Protein AF-A0A0B0PGL8-F1 (afdb_monomer_lite)

Foldseek 3Di:
DVVLVLLLQLLVLLLCLLVLLPDPLNLLPVDDPVVLSVVCNPVVPVSVVVSVVSSPDDDDPPRDDDDDDPVNVCCNVCSVVSNVVSVVSNVVSVCCVQPVPPPPPPDDPVVVLVVQLVVLVVCLVQFDPVCSVVLNVQSNVRVRSVVSSVVRGHPPPD

Radius of gyration: 23.53 Å; chains: 1; bounding box: 58×35×54 Å

Sequence (158 aa):
MSEGLFNFVIGWTLMFAPLLFTDRKRDRYKSSLDVLWGLQMFLTNTFLIPYMAIRLNEADADSRPSKLSPLGSVMTNGAAVVGLIGGAVCVFSAIWALYGRMDGEFGNITDRWQFLPWLIGENLQNVEKSKVGVVSYLRFIPVVGLVAYLLFLNLADQ

pLDDT: mean 75.12, std 8.26, range [44.25, 86.69]

Organism: Gossypium arboreum (NCBI:txid29729)

Secondary structure (DSSP, 8-state):
-HHHHHHHHHHHHHHHHHHHHH-TTGGG--S-HHHHHHHHHH-HHHHHHHHHHHHHSPPPTT-PPPPPPHHHHHHHHTHHHHHHHHHHHHHHHHHHHHHTTSSSSS--HHHHHHHHHHHHHHTGGGB-TTTHHHHHHHTTSHHHHHHHHHHTB--TT-

Structure (mmCIF, N/CA/C/O backbone):
data_AF-A0A0B0PGL8-F1
#
_entry.id   AF-A0A0B0PGL8-F1
#
loop_
_atom_site.group_PDB
_atom_site.id
_atom_site.type_symbol
_atom_site.label_atom_id
_atom_site.label_alt_id
_atom_site.label_comp_id
_atom_site.label_asym_id
_atom_site.label_entity_id
_atom_site.label_seq_id
_atom_site.pdbx_PDB_ins_code
_atom_site.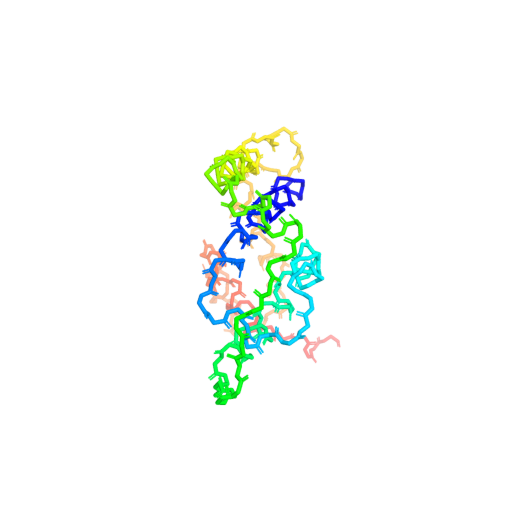Cartn_x
_atom_site.Cartn_y
_atom_site.Cartn_z
_atom_site.occupancy
_atom_site.B_iso_or_equiv
_atom_site.auth_seq_id
_atom_site.auth_comp_id
_atom_site.auth_asym_id
_atom_site.auth_atom_id
_atom_site.pdbx_PDB_model_num
ATOM 1 N N . MET A 1 1 ? 6.651 9.528 -12.049 1.00 53.25 1 MET A N 1
ATOM 2 C CA . MET A 1 1 ? 6.130 8.190 -11.677 1.00 53.25 1 MET A CA 1
ATOM 3 C C . MET A 1 1 ? 5.841 8.079 -10.176 1.00 53.25 1 MET A C 1
ATOM 5 O O . MET A 1 1 ? 4.776 7.588 -9.828 1.00 53.25 1 MET A O 1
ATOM 9 N N . SER A 1 2 ? 6.724 8.570 -9.296 1.00 63.41 2 SER A N 1
ATOM 10 C CA . SER A 1 2 ? 6.583 8.495 -7.828 1.00 63.41 2 SER A CA 1
ATOM 11 C C . SER A 1 2 ? 5.348 9.199 -7.250 1.00 63.41 2 SER A C 1
ATOM 13 O O . SER A 1 2 ? 4.696 8.629 -6.389 1.00 63.41 2 SER A O 1
ATOM 15 N 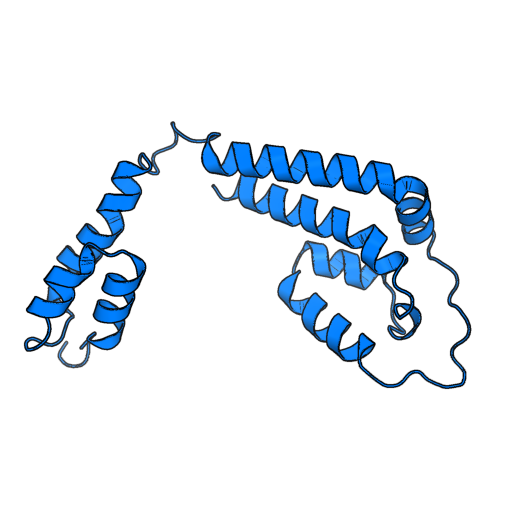N . GLU A 1 3 ? 4.984 10.388 -7.738 1.00 72.50 3 GLU A N 1
ATOM 16 C CA . GLU A 1 3 ? 3.822 11.154 -7.241 1.00 72.50 3 GLU A CA 1
ATOM 17 C C . GLU A 1 3 ? 2.483 10.431 -7.470 1.00 72.50 3 GLU A C 1
ATOM 19 O O . GLU A 1 3 ? 1.664 10.341 -6.562 1.00 72.50 3 GLU A O 1
ATOM 24 N N . GLY A 1 4 ? 2.266 9.872 -8.669 1.00 72.25 4 GLY A N 1
ATOM 25 C CA . GLY A 1 4 ? 1.050 9.112 -8.983 1.00 72.25 4 GLY A CA 1
ATOM 26 C C . GLY A 1 4 ? 0.964 7.813 -8.181 1.00 72.25 4 GLY A C 1
ATOM 27 O O . GLY A 1 4 ? -0.088 7.483 -7.648 1.00 72.25 4 GLY A O 1
ATOM 28 N N . LEU A 1 5 ? 2.086 7.108 -8.015 1.00 76.75 5 LEU A N 1
ATOM 29 C CA . LEU A 1 5 ? 2.142 5.912 -7.172 1.00 76.75 5 LEU A CA 1
ATOM 30 C C . LEU A 1 5 ? 1.905 6.251 -5.692 1.00 76.75 5 LEU A C 1
ATOM 32 O O . LEU A 1 5 ? 1.163 5.546 -5.017 1.00 76.75 5 LEU A O 1
ATOM 36 N N . PHE A 1 6 ? 2.471 7.353 -5.200 1.00 79.25 6 PHE A N 1
ATOM 37 C CA . PHE A 1 6 ? 2.244 7.846 -3.844 1.00 79.25 6 PHE A CA 1
ATOM 38 C C . PHE A 1 6 ? 0.768 8.200 -3.610 1.00 79.25 6 PHE A C 1
ATOM 40 O O . PHE A 1 6 ? 0.157 7.687 -2.675 1.00 79.25 6 PHE A O 1
ATOM 47 N N . ASN A 1 7 ? 0.161 8.992 -4.498 1.00 81.88 7 ASN A N 1
ATOM 48 C CA . ASN A 1 7 ? -1.256 9.359 -4.411 1.00 81.88 7 ASN A CA 1
ATOM 49 C C . ASN A 1 7 ? -2.177 8.135 -4.508 1.00 81.88 7 ASN A C 1
ATOM 51 O O . ASN A 1 7 ? -3.192 8.069 -3.816 1.00 81.88 7 ASN A O 1
ATOM 55 N N . PHE A 1 8 ? -1.801 7.140 -5.315 1.00 82.75 8 PHE A N 1
ATOM 56 C CA . PHE A 1 8 ? -2.507 5.867 -5.397 1.00 82.75 8 PHE A CA 1
ATOM 57 C C . PHE A 1 8 ? -2.465 5.105 -4.068 1.00 82.75 8 PHE A C 1
ATOM 59 O O . PHE A 1 8 ? -3.510 4.655 -3.600 1.00 82.75 8 PHE A O 1
ATOM 66 N N . VAL A 1 9 ? -1.288 4.989 -3.442 1.00 81.44 9 VAL A N 1
ATOM 67 C CA . VAL A 1 9 ? -1.133 4.317 -2.142 1.00 81.44 9 VAL A CA 1
ATOM 68 C C . VAL A 1 9 ? -1.938 5.040 -1.063 1.00 81.44 9 VAL A C 1
ATOM 70 O O . VAL A 1 9 ? -2.668 4.380 -0.332 1.00 81.44 9 VAL A O 1
ATOM 73 N N . ILE A 1 10 ? -1.892 6.375 -1.011 1.00 81.31 10 ILE A N 1
ATOM 74 C CA . ILE A 1 10 ? -2.660 7.171 -0.041 1.00 81.31 10 ILE A CA 1
ATOM 75 C C . ILE A 1 10 ? -4.176 7.047 -0.260 1.00 81.31 10 ILE A C 1
ATOM 77 O O . ILE A 1 10 ? -4.934 6.902 0.701 1.00 81.31 10 ILE A O 1
ATOM 81 N N . GLY A 1 11 ? -4.639 7.072 -1.513 1.00 81.81 11 GLY A N 1
ATOM 82 C CA . GLY A 1 11 ? -6.049 6.844 -1.841 1.00 81.81 11 GLY A CA 1
ATOM 83 C C . GLY A 1 11 ? -6.512 5.448 -1.417 1.00 81.81 11 GLY A C 1
ATOM 84 O O . GLY A 1 11 ? -7.558 5.299 -0.785 1.00 81.81 11 GLY A O 1
ATOM 85 N N . TRP A 1 12 ? -5.684 4.435 -1.672 1.00 82.19 12 TRP A N 1
ATOM 86 C CA . TRP A 1 12 ? -5.941 3.051 -1.283 1.00 82.19 12 TRP A CA 1
ATOM 87 C C . TRP A 1 12 ? -6.028 2.881 0.240 1.00 82.19 12 TRP A C 1
ATOM 89 O O . TRP A 1 12 ? -6.957 2.254 0.753 1.00 82.19 12 TRP A O 1
ATOM 99 N N . THR A 1 13 ? -5.099 3.468 0.996 1.00 81.75 13 THR A N 1
ATOM 100 C CA . THR A 1 13 ? -5.104 3.401 2.465 1.00 81.75 13 THR A CA 1
ATOM 101 C C . THR A 1 13 ? -6.249 4.190 3.088 1.00 81.75 13 THR A C 1
ATOM 103 O O . THR A 1 13 ? -6.792 3.776 4.115 1.00 81.75 13 THR A O 1
ATOM 106 N N . LEU A 1 14 ? -6.679 5.284 2.457 1.00 83.00 14 LEU A N 1
ATOM 107 C CA . LEU A 1 14 ? -7.875 6.019 2.860 1.00 83.00 14 LEU A CA 1
ATOM 108 C C . LEU A 1 14 ? -9.140 5.160 2.699 1.00 83.00 14 LEU A C 1
ATOM 110 O O . LEU A 1 14 ? -9.963 5.107 3.611 1.00 83.00 14 LEU A O 1
ATOM 114 N N . MET A 1 15 ? -9.270 4.427 1.588 1.00 82.06 15 MET A N 1
ATOM 115 C CA . MET A 1 15 ? -10.380 3.487 1.369 1.00 82.06 15 MET A CA 1
ATOM 116 C C . MET A 1 15 ? -10.371 2.309 2.350 1.00 82.06 15 MET A C 1
ATOM 118 O O . MET A 1 15 ? -11.421 1.740 2.646 1.00 82.06 15 MET A O 1
ATOM 122 N N . PHE A 1 16 ? -9.203 1.946 2.881 1.00 80.62 16 PHE A N 1
ATOM 123 C CA . PHE A 1 16 ? -9.077 0.872 3.864 1.00 80.62 16 PHE A CA 1
ATOM 124 C C . PHE A 1 16 ? -9.617 1.258 5.250 1.00 80.62 16 PHE A C 1
ATOM 126 O O . PHE A 1 16 ? -10.015 0.385 6.020 1.00 80.62 16 PHE A O 1
ATOM 133 N N . ALA A 1 17 ? -9.689 2.552 5.567 1.00 80.62 17 ALA A N 1
ATOM 134 C CA . ALA A 1 17 ? -10.163 3.039 6.861 1.00 80.62 17 ALA A CA 1
ATOM 135 C C . ALA A 1 17 ? -11.592 2.562 7.209 1.00 80.62 17 ALA A C 1
ATOM 137 O O . ALA A 1 17 ? -11.762 1.905 8.238 1.00 80.62 17 ALA A O 1
ATOM 138 N N . PRO A 1 18 ? -12.630 2.793 6.375 1.00 73.06 18 PRO A N 1
ATOM 139 C CA . PRO A 1 18 ? -13.979 2.308 6.673 1.00 73.06 18 PRO A CA 1
ATOM 140 C C . PRO A 1 18 ? -14.064 0.777 6.765 1.00 73.06 18 PRO A C 1
ATOM 142 O O . PRO A 1 18 ? -14.841 0.266 7.571 1.00 73.06 18 PRO A O 1
ATOM 145 N N . LEU A 1 19 ? -13.248 0.029 6.011 1.00 76.31 19 LEU A N 1
ATOM 146 C CA . LEU A 1 19 ? -13.162 -1.433 6.138 1.00 76.31 19 LEU A CA 1
ATOM 147 C C . LEU A 1 19 ? -12.603 -1.850 7.505 1.00 76.31 19 LEU A C 1
ATOM 149 O O . LEU A 1 19 ? -13.164 -2.731 8.154 1.00 76.31 19 LEU A O 1
ATOM 153 N N . LEU A 1 20 ? -11.544 -1.184 7.972 1.00 79.12 20 LEU A N 1
ATOM 154 C CA . LEU A 1 20 ? -10.939 -1.429 9.281 1.00 79.12 20 LEU A CA 1
ATOM 155 C C . LEU A 1 20 ? -11.936 -1.156 10.420 1.00 79.12 20 LEU A C 1
ATOM 157 O O . LEU A 1 20 ? -12.074 -1.961 11.342 1.00 79.12 20 LEU A O 1
ATOM 161 N N . PHE A 1 21 ? -12.671 -0.043 10.340 1.00 76.44 21 PHE A N 1
ATOM 162 C CA . PHE A 1 21 ? -13.647 0.331 11.363 1.00 76.44 21 PHE A CA 1
ATOM 163 C C . PHE A 1 21 ? -14.937 -0.492 11.308 1.00 76.44 21 PHE A C 1
ATOM 165 O O . PHE A 1 21 ? -15.613 -0.589 12.325 1.00 76.44 21 PHE A O 1
ATOM 172 N N . THR A 1 22 ? -15.305 -1.105 10.184 1.00 71.50 22 THR A N 1
ATOM 173 C CA . THR A 1 22 ? -16.511 -1.958 10.093 1.00 71.50 22 THR A CA 1
ATOM 174 C C . THR A 1 22 ? -16.233 -3.443 10.310 1.00 71.50 22 THR A C 1
ATOM 176 O O . THR A 1 22 ? -17.175 -4.236 10.385 1.00 71.50 22 THR A O 1
ATOM 179 N N . ASP A 1 23 ? -14.967 -3.843 10.451 1.00 73.56 23 ASP A N 1
ATOM 180 C CA . ASP A 1 23 ? -14.620 -5.243 10.662 1.00 73.56 23 ASP A CA 1
ATOM 181 C C . ASP A 1 23 ? -15.213 -5.779 11.973 1.00 73.56 23 ASP A C 1
ATOM 183 O O . ASP A 1 23 ? -14.959 -5.276 13.068 1.00 73.56 23 ASP A O 1
ATOM 187 N N . ARG A 1 24 ? -15.957 -6.885 11.869 1.00 66.19 24 ARG A N 1
ATOM 188 C CA . ARG A 1 24 ? -16.526 -7.610 13.015 1.00 66.19 24 ARG A CA 1
ATOM 189 C C . ARG A 1 24 ? -15.469 -8.087 14.006 1.00 66.19 24 ARG A C 1
ATOM 191 O O . ARG A 1 24 ? -15.785 -8.300 15.171 1.00 66.19 24 ARG A O 1
ATOM 198 N N . LYS A 1 25 ? -14.235 -8.304 13.547 1.00 68.50 25 LYS A N 1
ATOM 199 C CA . LYS A 1 25 ? -13.121 -8.762 14.386 1.00 68.50 25 LYS A CA 1
ATOM 200 C C . LYS A 1 25 ? -12.211 -7.624 14.853 1.00 68.50 25 LYS A C 1
ATOM 202 O O . LYS A 1 25 ? -11.194 -7.908 15.481 1.00 68.50 25 LYS A O 1
ATOM 207 N N . ARG A 1 26 ? -12.569 -6.359 14.601 1.00 70.81 26 ARG A N 1
ATOM 208 C CA . ARG A 1 26 ? -11.741 -5.200 14.969 1.00 70.81 26 ARG A CA 1
ATOM 209 C C . ARG A 1 26 ? -11.457 -5.124 16.470 1.00 70.81 26 ARG A C 1
ATOM 211 O O . ARG A 1 26 ? -10.360 -4.746 16.853 1.00 70.81 26 ARG A O 1
ATOM 218 N N . ASP A 1 27 ? -12.411 -5.550 17.302 1.00 71.38 27 ASP A N 1
ATOM 219 C CA . ASP A 1 27 ? -12.318 -5.466 18.765 1.00 71.38 27 ASP A CA 1
ATOM 220 C C . ASP A 1 27 ? -11.269 -6.438 19.345 1.00 71.38 27 ASP A C 1
ATOM 222 O O . ASP A 1 27 ? -10.914 -6.345 20.517 1.00 71.38 27 ASP A O 1
ATOM 226 N N . ARG A 1 28 ? -10.710 -7.340 18.518 1.00 73.88 28 ARG A N 1
ATOM 227 C CA . ARG A 1 28 ? -9.538 -8.162 18.876 1.00 73.88 28 ARG A CA 1
ATOM 228 C C . ARG A 1 28 ? -8.261 -7.330 18.970 1.00 73.88 28 ARG A C 1
ATOM 230 O O . ARG A 1 28 ? -7.326 -7.702 19.675 1.00 73.88 28 ARG A O 1
ATOM 237 N N . TYR A 1 29 ? -8.211 -6.205 18.262 1.00 74.62 29 TYR A N 1
ATOM 238 C CA . TYR A 1 29 ? -7.124 -5.251 18.376 1.00 74.62 29 TYR A CA 1
ATOM 239 C C . TYR A 1 29 ? -7.382 -4.340 19.580 1.00 74.62 29 TYR A C 1
ATOM 241 O O . TYR A 1 29 ? -8.218 -3.445 19.532 1.00 74.62 29 TYR A O 1
ATOM 249 N N . LYS A 1 30 ? -6.656 -4.581 20.678 1.00 70.56 30 LYS A N 1
ATOM 250 C CA . LYS A 1 30 ? -6.842 -3.862 21.954 1.00 70.56 30 LYS A CA 1
ATOM 251 C C . LYS A 1 30 ? -6.288 -2.427 21.959 1.00 70.56 30 LYS A C 1
ATOM 253 O O . LYS A 1 30 ? -6.506 -1.697 22.919 1.00 70.56 30 LYS A O 1
ATOM 258 N N . SER A 1 31 ? -5.547 -2.035 20.924 1.00 75.50 31 SER A N 1
ATOM 259 C CA . SER A 1 31 ? -4.966 -0.694 20.789 1.00 75.50 31 SER A CA 1
ATOM 260 C C . SER A 1 31 ? -5.836 0.195 19.884 1.00 75.50 31 SER A C 1
ATOM 262 O O . SER A 1 31 ? -6.861 -0.235 19.358 1.00 75.50 31 SER A O 1
ATOM 264 N N . SER A 1 32 ? -5.460 1.462 19.713 1.00 82.44 32 SER A N 1
ATOM 265 C CA . SER A 1 32 ? -6.234 2.418 18.920 1.00 82.44 32 SER A CA 1
ATOM 266 C C . SER A 1 32 ? -6.183 2.084 17.426 1.00 82.44 32 SER A C 1
ATOM 268 O O . SER A 1 32 ? -5.123 2.146 16.799 1.00 82.44 32 SER A O 1
ATOM 270 N N . LEU A 1 33 ? -7.344 1.774 16.843 1.00 81.44 33 LEU A N 1
ATOM 271 C CA . LEU A 1 33 ? -7.495 1.577 15.396 1.00 81.44 33 LEU A CA 1
ATOM 272 C C . LEU A 1 33 ? -7.127 2.837 14.603 1.00 81.44 33 LEU A C 1
ATOM 274 O O . LEU A 1 33 ? -6.593 2.719 13.505 1.00 81.44 33 LEU A O 1
ATOM 278 N N . ASP A 1 34 ? -7.337 4.025 15.177 1.00 84.56 34 ASP A N 1
ATOM 279 C CA . ASP A 1 34 ? -6.955 5.298 14.557 1.00 84.56 34 ASP A CA 1
ATOM 280 C C . ASP A 1 34 ? -5.427 5.390 14.404 1.00 84.56 34 ASP A C 1
ATOM 282 O O . ASP A 1 34 ? -4.921 5.830 13.372 1.00 84.56 34 ASP A O 1
ATOM 286 N N . VAL A 1 35 ? -4.684 4.923 15.416 1.00 84.00 35 VAL A N 1
ATOM 287 C CA . VAL A 1 35 ? -3.213 4.879 15.395 1.00 84.00 35 VAL A CA 1
ATOM 288 C C . VAL A 1 35 ? -2.726 3.822 14.412 1.00 84.00 35 VAL A C 1
ATOM 290 O O . VAL A 1 35 ? -1.806 4.090 13.645 1.00 84.00 35 VAL A O 1
ATOM 293 N N . LEU A 1 36 ? -3.355 2.643 14.387 1.00 84.69 36 LEU A N 1
ATOM 294 C CA . LEU A 1 36 ? -3.019 1.595 13.424 1.00 84.69 36 LEU A CA 1
ATOM 295 C C . LEU A 1 36 ? -3.231 2.069 11.985 1.00 84.69 36 LEU A C 1
ATOM 297 O O . LEU A 1 36 ? -2.348 1.894 11.150 1.00 84.69 36 LEU A O 1
ATOM 301 N N . TRP A 1 37 ? -4.365 2.712 11.712 1.00 85.00 37 TRP A N 1
ATOM 302 C CA . TRP A 1 37 ? -4.658 3.292 10.408 1.00 85.00 37 TRP A CA 1
ATOM 303 C C . TRP A 1 37 ? -3.671 4.411 10.048 1.00 85.00 37 TRP A C 1
ATOM 305 O O . TRP A 1 37 ? -3.125 4.413 8.947 1.00 85.00 37 TRP A O 1
ATOM 315 N N . GLY A 1 38 ? -3.365 5.316 10.983 1.00 85.00 38 GLY A N 1
ATOM 316 C CA . GLY A 1 38 ? -2.375 6.375 10.777 1.00 85.00 38 GLY A CA 1
ATOM 317 C C . GLY A 1 38 ? -0.980 5.829 10.463 1.00 85.00 38 GLY A C 1
ATOM 318 O O . GLY A 1 38 ? -0.336 6.281 9.522 1.00 85.00 38 GLY A O 1
ATOM 319 N N . LEU A 1 39 ? -0.532 4.801 11.185 1.00 85.25 39 LEU A N 1
ATOM 320 C CA . LEU A 1 39 ? 0.730 4.110 10.905 1.00 85.25 39 LEU A CA 1
ATOM 321 C C . LEU A 1 39 ? 0.695 3.380 9.555 1.00 85.25 39 LEU A C 1
ATOM 323 O O . LEU A 1 39 ? 1.686 3.371 8.824 1.00 85.25 39 LEU A O 1
ATOM 327 N N . GLN A 1 40 ? -0.456 2.824 9.182 1.00 82.88 40 GLN A N 1
ATOM 328 C CA . GLN A 1 40 ? -0.670 2.164 7.899 1.00 82.88 40 GLN A CA 1
ATOM 329 C C . GLN A 1 40 ? -0.615 3.141 6.704 1.00 82.88 40 GLN A C 1
ATOM 331 O O . GLN A 1 40 ? -0.191 2.736 5.620 1.00 82.88 40 GLN A O 1
ATOM 336 N N . MET A 1 41 ? -0.956 4.423 6.886 1.00 81.44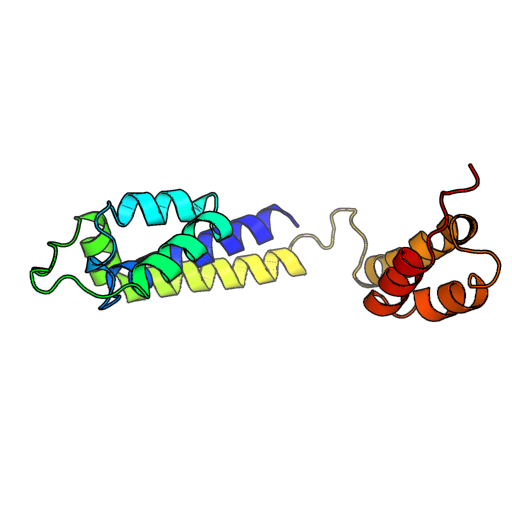 41 MET A N 1
ATOM 337 C CA . MET A 1 41 ? -0.792 5.460 5.849 1.00 81.44 41 MET A CA 1
ATOM 338 C C . MET A 1 41 ? 0.683 5.687 5.468 1.00 81.44 41 MET A C 1
ATOM 340 O O . MET A 1 41 ? 0.960 6.072 4.337 1.00 81.44 41 MET A O 1
ATOM 344 N N . PHE A 1 42 ? 1.629 5.414 6.376 1.00 78.31 42 PHE A N 1
ATOM 345 C CA . PHE A 1 42 ? 3.070 5.562 6.123 1.00 78.31 42 PHE A CA 1
ATOM 346 C C . PHE A 1 42 ? 3.780 4.234 5.837 1.00 78.31 42 PHE A C 1
ATOM 348 O O . PHE A 1 42 ? 4.703 4.186 5.029 1.00 78.31 42 PHE A O 1
ATOM 355 N N . LEU A 1 43 ? 3.371 3.149 6.500 1.00 79.38 43 LEU A N 1
ATOM 356 C CA . LEU A 1 43 ? 4.048 1.849 6.470 1.00 79.38 43 LEU A CA 1
ATOM 357 C C . LEU A 1 43 ? 3.038 0.718 6.289 1.00 79.38 43 LEU A C 1
ATOM 359 O O . LEU A 1 43 ? 2.909 -0.198 7.105 1.00 79.38 43 LEU A O 1
ATOM 363 N N . THR A 1 44 ? 2.305 0.795 5.186 1.00 71.38 44 THR A N 1
ATOM 364 C CA . THR A 1 44 ? 1.117 -0.018 4.922 1.00 71.38 44 THR A CA 1
ATOM 365 C C . THR A 1 44 ? 1.380 -1.512 5.078 1.00 71.38 44 THR A C 1
ATOM 367 O O . THR A 1 44 ? 0.644 -2.215 5.768 1.00 71.38 44 THR A O 1
ATOM 370 N N . ASN A 1 45 ? 2.490 -1.977 4.507 1.00 72.31 45 ASN A N 1
ATOM 371 C CA . ASN A 1 45 ? 2.880 -3.386 4.500 1.00 72.31 45 ASN A CA 1
ATOM 372 C C . ASN A 1 45 ? 3.366 -3.882 5.873 1.00 72.31 45 ASN A C 1
ATOM 374 O O . ASN A 1 45 ? 3.210 -5.059 6.185 1.00 72.31 45 ASN A O 1
ATOM 378 N N . THR A 1 46 ? 3.904 -2.995 6.714 1.00 78.81 46 THR A N 1
ATOM 379 C CA . THR A 1 46 ? 4.452 -3.351 8.032 1.00 78.81 46 THR A CA 1
ATOM 380 C C . THR A 1 46 ? 3.355 -3.554 9.069 1.00 78.81 46 THR A C 1
ATOM 382 O O . THR A 1 46 ? 3.478 -4.433 9.915 1.00 78.81 46 THR A O 1
ATOM 385 N N . PHE A 1 47 ? 2.273 -2.771 9.011 1.00 77.69 47 PHE A N 1
ATOM 386 C CA . PHE A 1 47 ? 1.219 -2.794 10.034 1.00 77.69 47 PHE A CA 1
ATOM 387 C C . PHE A 1 47 ? 0.015 -3.674 9.674 1.00 77.69 47 PHE A C 1
ATOM 389 O O . PHE A 1 47 ? -0.668 -4.169 10.572 1.00 77.69 47 PHE A O 1
ATOM 396 N N . LEU A 1 48 ? -0.198 -3.960 8.386 1.00 75.94 48 LEU A N 1
ATOM 397 C CA . LEU A 1 48 ? -1.249 -4.875 7.932 1.00 75.94 48 LEU A CA 1
ATOM 398 C C . LEU A 1 48 ? -1.013 -6.328 8.361 1.00 75.94 48 LEU A C 1
ATOM 400 O O . LEU A 1 48 ? -1.953 -7.011 8.766 1.00 75.94 48 LEU A O 1
ATOM 404 N N . ILE A 1 49 ? 0.230 -6.808 8.285 1.00 79.56 49 ILE A N 1
ATOM 405 C CA . ILE A 1 49 ? 0.569 -8.202 8.607 1.00 79.56 49 ILE A CA 1
ATOM 406 C C . ILE A 1 49 ? 0.328 -8.502 10.101 1.00 79.56 49 ILE A C 1
ATOM 408 O O . ILE A 1 49 ? -0.401 -9.453 10.398 1.00 79.56 49 ILE A O 1
ATOM 412 N N . PRO A 1 50 ? 0.817 -7.680 11.055 1.00 75.69 50 PRO A N 1
ATOM 413 C CA . PRO A 1 50 ? 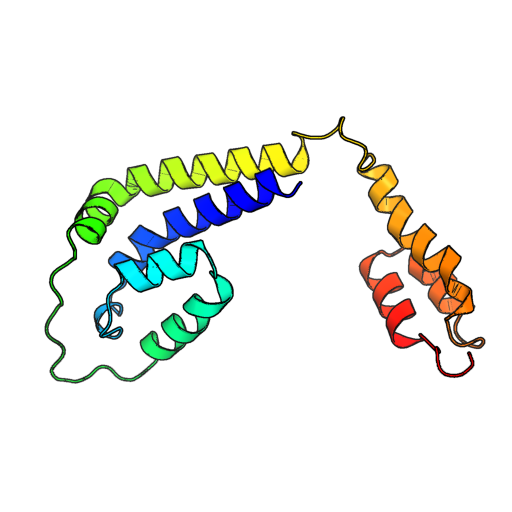0.491 -7.836 12.471 1.00 75.69 50 PRO A CA 1
ATOM 414 C C . PRO A 1 50 ? -1.004 -7.692 12.763 1.00 75.69 50 PRO A C 1
ATOM 416 O O . PRO A 1 50 ? -1.539 -8.460 13.558 1.00 75.69 50 PRO A O 1
ATOM 419 N N . TYR A 1 51 ? -1.698 -6.754 12.105 1.00 78.88 51 TYR A N 1
ATOM 420 C CA . TYR A 1 51 ? -3.146 -6.602 12.262 1.00 78.88 51 TYR A CA 1
ATOM 421 C C . TYR A 1 51 ? -3.894 -7.890 11.900 1.00 78.88 51 TYR A C 1
ATOM 423 O O . TYR A 1 51 ? -4.722 -8.376 12.671 1.00 78.88 51 TYR A O 1
ATOM 431 N N . MET A 1 52 ? -3.565 -8.481 10.749 1.00 81.62 52 MET A N 1
ATOM 432 C CA . MET A 1 52 ? -4.159 -9.739 10.299 1.00 81.62 52 MET A CA 1
ATOM 433 C C . MET A 1 52 ? -3.828 -10.900 11.240 1.00 81.62 52 MET A C 1
ATOM 435 O O . MET A 1 52 ? -4.711 -11.704 11.533 1.00 81.62 52 MET A O 1
ATOM 439 N N . ALA A 1 53 ? -2.602 -10.963 11.763 1.00 80.00 53 ALA A N 1
ATOM 440 C CA . ALA A 1 53 ? -2.211 -11.975 12.741 1.00 80.00 53 ALA A CA 1
ATOM 441 C C . ALA A 1 53 ? -3.014 -11.853 14.051 1.00 80.00 53 ALA A C 1
ATOM 443 O O . ALA A 1 53 ? -3.552 -12.843 14.543 1.00 80.00 53 ALA A O 1
ATOM 444 N N . ILE A 1 54 ? -3.186 -10.636 14.577 1.00 75.75 54 ILE A N 1
ATOM 445 C CA . ILE A 1 54 ? -3.983 -10.377 15.790 1.00 75.75 54 ILE A CA 1
ATOM 446 C C . ILE A 1 54 ? -5.462 -10.717 15.556 1.00 75.75 54 ILE A C 1
ATOM 448 O O . ILE A 1 54 ? -6.121 -11.287 16.424 1.00 75.75 54 ILE A O 1
ATOM 452 N N . ARG A 1 55 ? -5.986 -10.431 14.361 1.00 74.19 55 ARG A N 1
ATOM 453 C CA . ARG A 1 55 ? -7.358 -10.777 13.962 1.00 74.19 55 ARG A CA 1
ATOM 454 C C . ARG A 1 55 ? -7.611 -12.292 13.929 1.00 74.19 55 ARG A C 1
ATOM 456 O O . ARG A 1 55 ? -8.753 -12.719 14.125 1.00 74.19 55 ARG A O 1
ATOM 463 N N . LEU A 1 56 ? -6.582 -13.093 13.641 1.00 75.06 56 LEU A N 1
ATOM 464 C CA . LEU A 1 56 ? -6.654 -14.559 13.596 1.00 75.06 56 LEU A CA 1
ATOM 465 C C . LEU A 1 56 ? -6.591 -15.208 14.983 1.00 75.06 56 LEU A C 1
ATOM 467 O O . LEU A 1 56 ? -7.094 -16.319 15.128 1.00 75.06 56 LEU A O 1
ATOM 471 N N . ASN A 1 57 ? -6.044 -14.520 15.988 1.00 75.62 57 ASN A N 1
ATOM 472 C CA . ASN A 1 57 ? -5.977 -15.030 17.355 1.00 75.62 57 ASN A CA 1
ATOM 473 C C . ASN A 1 57 ? -7.377 -15.245 17.957 1.00 75.62 57 ASN A C 1
ATOM 475 O O . ASN A 1 57 ? -8.330 -14.566 17.560 1.00 75.62 57 ASN A O 1
ATOM 479 N N . GLU A 1 58 ? -7.512 -16.176 18.903 1.00 66.12 58 GLU A N 1
ATOM 480 C CA . GLU A 1 58 ? -8.782 -16.456 19.582 1.00 66.12 58 GLU A CA 1
ATOM 481 C C . GLU A 1 58 ? -9.336 -15.200 20.270 1.00 66.12 58 GLU A C 1
ATOM 483 O O . GLU A 1 58 ? -8.595 -14.335 20.738 1.00 66.12 58 GLU A O 1
ATOM 488 N N . ALA A 1 59 ? -10.662 -15.056 20.254 1.00 62.69 59 ALA A N 1
ATOM 489 C CA . ALA A 1 59 ? -11.313 -13.922 20.898 1.00 62.69 59 ALA A CA 1
ATOM 490 C C . ALA A 1 59 ? -11.432 -14.195 22.400 1.00 62.69 59 ALA A C 1
ATOM 492 O O . ALA A 1 59 ? -11.921 -15.257 22.781 1.00 62.69 59 ALA A O 1
ATOM 493 N N . ASP A 1 60 ? -11.050 -13.225 23.234 1.00 65.50 60 ASP A N 1
ATOM 494 C CA . ASP A 1 60 ? -11.320 -13.286 24.672 1.00 65.50 60 ASP A CA 1
ATOM 495 C C . ASP A 1 60 ? -12.835 -13.382 24.899 1.00 65.50 60 ASP A C 1
ATOM 497 O O . ASP A 1 60 ? -13.599 -12.572 24.358 1.00 65.50 60 ASP A O 1
ATOM 501 N N . ALA A 1 61 ? -13.263 -14.340 25.726 1.00 61.00 61 ALA A N 1
ATOM 502 C CA . ALA A 1 61 ? -14.673 -14.579 26.049 1.00 61.00 61 ALA A CA 1
ATOM 503 C C . ALA A 1 61 ? -15.368 -13.357 26.691 1.00 61.00 61 ALA A C 1
ATOM 505 O O . ALA A 1 61 ? -16.585 -13.223 26.590 1.00 61.00 61 ALA A O 1
ATOM 506 N N . ASP A 1 62 ? -14.592 -12.433 27.269 1.00 63.44 62 ASP A N 1
ATOM 507 C CA . ASP A 1 62 ? -15.060 -11.210 27.940 1.00 63.44 62 ASP A CA 1
ATOM 508 C C . ASP A 1 62 ? -15.035 -9.943 27.059 1.00 63.44 62 ASP A C 1
ATOM 510 O O . ASP A 1 62 ? -15.193 -8.819 27.550 1.00 63.44 62 ASP A O 1
ATOM 514 N N . SER A 1 63 ? -14.840 -10.081 25.744 1.00 62.09 63 SER A N 1
ATOM 515 C CA . SER A 1 63 ? -14.752 -8.936 24.827 1.00 62.09 63 SER A CA 1
ATOM 516 C C . SER A 1 63 ? -16.101 -8.215 24.689 1.00 62.09 63 SER A C 1
ATOM 518 O O . SER A 1 63 ? -16.984 -8.645 23.946 1.00 62.09 63 SER A O 1
ATOM 520 N N . ARG A 1 64 ? -16.274 -7.085 25.385 1.00 60.50 64 ARG A N 1
ATOM 521 C CA . ARG A 1 64 ? -17.416 -6.177 25.182 1.00 60.50 64 ARG A CA 1
ATOM 522 C C . ARG A 1 64 ? -17.201 -5.332 23.919 1.00 60.50 64 ARG A C 1
ATOM 524 O O . ARG A 1 64 ? -16.069 -4.913 23.681 1.00 60.50 64 ARG A O 1
ATOM 531 N N . PRO A 1 65 ? -18.259 -5.032 23.141 1.00 64.31 65 PRO A N 1
ATOM 532 C CA . PRO A 1 65 ? -18.132 -4.223 21.933 1.00 64.31 65 PRO A CA 1
ATOM 533 C C . PRO A 1 65 ? -17.524 -2.858 22.260 1.00 64.31 65 PRO A C 1
ATOM 535 O O . PRO A 1 65 ? -18.027 -2.129 23.122 1.00 64.31 65 PRO A O 1
ATOM 538 N N . SER A 1 66 ? -16.425 -2.520 21.585 1.00 67.00 66 SER A N 1
ATOM 539 C CA . SER A 1 66 ? -15.712 -1.268 21.832 1.00 67.00 66 SER A CA 1
ATOM 540 C C . SER A 1 66 ? -16.476 -0.082 21.227 1.00 67.00 66 SER A C 1
ATOM 542 O O . SER A 1 66 ? -17.020 -0.154 20.116 1.00 67.00 66 SER A O 1
ATOM 544 N N . LYS A 1 67 ? -16.546 1.034 21.964 1.00 71.62 67 LYS A N 1
ATOM 545 C CA . LYS A 1 67 ? -17.148 2.277 21.461 1.00 71.62 67 LYS A CA 1
ATOM 546 C C . LYS A 1 67 ? -16.283 2.814 20.317 1.00 71.62 67 LYS A C 1
ATOM 548 O O . LYS A 1 67 ? -15.074 2.946 20.485 1.00 71.62 67 LYS A O 1
ATOM 553 N N . LEU A 1 68 ? -16.896 3.149 19.176 1.00 68.94 68 LEU A N 1
ATOM 554 C CA . LEU A 1 68 ? -16.165 3.758 18.059 1.00 68.94 68 LEU A CA 1
ATOM 555 C C . LEU A 1 68 ? -15.497 5.071 18.480 1.00 68.94 68 LEU A C 1
ATOM 557 O O . LEU A 1 68 ? -16.110 5.893 19.169 1.00 68.94 68 LEU A O 1
ATOM 561 N N . SER A 1 69 ? -14.274 5.283 17.991 1.00 81.38 69 SER A N 1
ATOM 562 C CA . SER A 1 69 ? -13.625 6.590 18.027 1.00 81.38 69 SER A CA 1
ATOM 563 C C . SER A 1 69 ? -14.437 7.610 17.210 1.00 81.38 69 SER A C 1
ATOM 565 O O . SER A 1 69 ? -15.170 7.231 16.288 1.00 81.38 69 SER A O 1
ATOM 567 N N . PRO A 1 70 ? -14.329 8.917 17.507 1.00 81.62 70 PRO A N 1
ATOM 568 C CA . PRO A 1 70 ? -14.983 9.958 16.713 1.00 81.62 70 PRO A CA 1
ATOM 569 C C . PRO A 1 70 ? -14.584 9.905 15.232 1.00 81.62 70 PRO A C 1
ATOM 571 O O . PRO A 1 70 ? -15.444 10.033 14.362 1.00 81.62 70 PRO A O 1
ATOM 574 N N . LEU A 1 71 ? -13.301 9.644 14.951 1.00 78.06 71 LEU A N 1
ATOM 575 C CA . LEU A 1 71 ? -12.764 9.498 13.597 1.00 78.06 71 LEU A CA 1
ATOM 576 C C . LEU A 1 71 ? -13.343 8.263 12.898 1.00 78.06 71 LEU A C 1
ATOM 578 O O . LEU A 1 71 ? -13.832 8.369 11.773 1.00 78.06 71 LEU A O 1
ATOM 582 N N . GLY A 1 72 ? -13.393 7.127 13.597 1.00 73.56 72 GLY A N 1
ATOM 583 C CA . GLY A 1 72 ? -14.038 5.917 13.103 1.00 73.56 72 GLY A CA 1
ATOM 584 C C . GLY A 1 72 ? -15.519 6.136 12.795 1.00 73.56 72 GLY A C 1
ATOM 585 O O . GLY A 1 72 ? -15.977 5.735 11.734 1.00 73.56 72 GLY A O 1
ATOM 586 N N . SER A 1 73 ? -16.258 6.834 13.663 1.00 77.00 73 SER A N 1
ATOM 587 C CA . SER A 1 73 ? -17.679 7.154 13.449 1.00 77.00 73 SER A CA 1
ATOM 588 C C . SER A 1 73 ? -17.908 8.019 12.206 1.00 77.00 73 SER A C 1
ATOM 590 O O . SER A 1 73 ? -18.831 7.776 11.429 1.00 77.00 73 SER A O 1
ATOM 592 N N . VAL A 1 74 ? -17.059 9.021 11.971 1.00 81.25 74 VAL A N 1
ATOM 593 C CA . VAL A 1 74 ? -17.141 9.856 10.763 1.00 81.25 74 VAL A CA 1
ATOM 594 C C . VAL A 1 74 ? -16.842 9.028 9.514 1.00 81.25 74 VAL A C 1
ATOM 596 O O . VAL A 1 74 ? -17.578 9.106 8.531 1.00 81.25 74 VAL A O 1
ATOM 599 N N . MET A 1 75 ? -15.806 8.190 9.559 1.00 73.25 75 MET A N 1
ATOM 600 C CA . MET A 1 75 ? -15.416 7.342 8.432 1.00 73.25 75 MET A CA 1
ATOM 601 C C . MET A 1 75 ? -16.438 6.248 8.118 1.00 73.25 75 MET A C 1
ATOM 603 O O . MET A 1 75 ? -16.608 5.911 6.949 1.00 73.25 75 MET A O 1
ATOM 607 N N . THR A 1 76 ? -17.144 5.712 9.115 1.00 74.06 76 THR A N 1
ATOM 608 C CA . THR A 1 76 ? -18.203 4.719 8.890 1.00 74.06 76 THR A CA 1
ATOM 609 C C . THR A 1 76 ? -19.498 5.355 8.393 1.00 74.06 76 THR A C 1
ATOM 611 O O . THR A 1 76 ? -20.100 4.830 7.460 1.00 74.06 76 THR A O 1
ATOM 614 N N . ASN A 1 77 ? -19.910 6.501 8.943 1.00 72.75 77 ASN A N 1
ATOM 615 C CA . ASN A 1 77 ? -21.107 7.216 8.479 1.00 72.75 77 ASN A CA 1
ATOM 616 C C . ASN A 1 77 ? -20.909 7.837 7.085 1.00 72.75 77 ASN A C 1
ATOM 618 O O . ASN A 1 77 ? -21.849 7.923 6.301 1.00 72.75 77 ASN A O 1
ATOM 622 N N . GLY A 1 78 ? -19.676 8.230 6.755 1.00 72.81 78 GLY A N 1
ATOM 623 C CA . GLY A 1 78 ? -19.277 8.751 5.449 1.00 72.81 78 GLY A CA 1
ATOM 624 C C . GLY A 1 78 ? -18.680 7.708 4.502 1.00 72.81 78 GLY A C 1
ATOM 625 O O . GLY A 1 78 ? -18.092 8.098 3.496 1.00 72.81 78 GLY A O 1
ATOM 626 N N . ALA A 1 79 ? -18.795 6.406 4.790 1.00 75.19 79 ALA A N 1
ATOM 627 C CA . ALA A 1 79 ? -18.040 5.359 4.092 1.00 75.19 79 ALA A CA 1
ATOM 628 C C . ALA A 1 79 ? -18.215 5.380 2.563 1.00 75.19 79 ALA A C 1
ATOM 630 O O . ALA A 1 79 ? -17.241 5.205 1.833 1.00 75.19 79 ALA A O 1
ATOM 631 N N . ALA A 1 80 ? -19.428 5.654 2.070 1.00 73.56 80 ALA A N 1
ATOM 632 C CA . ALA A 1 80 ? -19.693 5.777 0.636 1.00 73.56 80 ALA A CA 1
ATOM 633 C C . ALA A 1 80 ? -18.939 6.959 0.000 1.00 73.56 80 ALA A C 1
ATOM 635 O O . ALA A 1 80 ? -18.366 6.823 -1.077 1.00 73.56 80 ALA A O 1
ATOM 636 N N . VAL A 1 81 ? -18.886 8.102 0.689 1.00 75.19 81 VAL A N 1
ATOM 637 C CA . VAL A 1 81 ? -18.163 9.299 0.233 1.00 75.19 81 VAL A CA 1
ATOM 638 C C . VAL A 1 81 ? -16.655 9.056 0.265 1.00 75.19 81 VAL A C 1
ATOM 640 O O . VAL A 1 81 ? -15.970 9.348 -0.711 1.00 75.19 81 VAL A O 1
ATOM 643 N N . VAL A 1 82 ? -16.141 8.459 1.345 1.00 77.81 82 VAL A N 1
ATOM 644 C CA . VAL A 1 82 ? -14.721 8.091 1.479 1.00 77.81 82 VAL A CA 1
ATOM 645 C C . VAL A 1 82 ? -14.307 7.110 0.379 1.00 77.81 82 VAL A C 1
ATOM 647 O O . VAL A 1 82 ? -13.266 7.294 -0.248 1.00 77.81 82 VAL A O 1
ATOM 650 N N . GLY A 1 83 ? -15.141 6.105 0.102 1.00 78.12 83 GLY A N 1
ATOM 651 C CA . GLY A 1 83 ? -14.914 5.131 -0.963 1.00 78.12 83 GLY A CA 1
ATOM 652 C C . GLY A 1 83 ? -14.929 5.755 -2.359 1.00 78.12 83 GLY A C 1
ATOM 653 O O . GLY A 1 83 ? -14.049 5.457 -3.161 1.00 78.12 83 GLY A O 1
ATOM 654 N N . LEU A 1 84 ? -15.879 6.652 -2.643 1.00 82.38 84 LEU A N 1
ATOM 655 C CA . LEU A 1 84 ? -15.961 7.355 -3.927 1.00 82.38 84 LEU A CA 1
ATOM 656 C C . LEU A 1 84 ? -14.771 8.291 -4.150 1.00 82.38 84 LEU A C 1
ATOM 658 O O . LEU A 1 84 ? -14.165 8.254 -5.218 1.00 82.38 84 LEU A O 1
ATOM 662 N N . ILE A 1 85 ? -14.410 9.099 -3.149 1.00 84.75 85 ILE A N 1
ATOM 663 C CA . ILE A 1 85 ? -13.272 10.023 -3.239 1.00 84.75 85 ILE A CA 1
ATOM 664 C C . ILE A 1 85 ? -11.969 9.236 -3.372 1.00 84.75 85 ILE A C 1
ATOM 666 O O . ILE A 1 85 ? -11.189 9.505 -4.282 1.00 84.75 85 ILE A O 1
ATOM 670 N N . GLY A 1 86 ? -11.740 8.241 -2.511 1.00 79.88 86 GLY A N 1
ATOM 671 C CA . GLY A 1 86 ? -10.541 7.408 -2.567 1.00 79.88 86 GLY A CA 1
ATOM 672 C C . GLY A 1 86 ? -10.429 6.646 -3.888 1.00 79.88 86 GLY A C 1
ATOM 673 O O . GLY A 1 86 ? -9.374 6.661 -4.516 1.00 79.88 86 GLY A O 1
ATOM 674 N N . GLY A 1 87 ? -11.535 6.074 -4.371 1.00 81.88 87 GLY A N 1
ATOM 675 C CA . GLY A 1 87 ? -11.586 5.369 -5.650 1.00 81.88 87 GLY A CA 1
ATOM 676 C C . GLY A 1 87 ? -11.301 6.292 -6.832 1.00 81.88 87 GLY A C 1
ATOM 677 O O . GLY A 1 87 ? -10.487 5.954 -7.690 1.00 81.88 87 GLY A O 1
ATOM 678 N N . ALA A 1 88 ? -11.898 7.486 -6.847 1.00 86.69 88 ALA A N 1
ATOM 679 C CA . ALA A 1 88 ? -11.608 8.501 -7.853 1.00 86.69 88 ALA A CA 1
ATOM 680 C C . ALA A 1 88 ? -10.125 8.896 -7.827 1.00 86.69 88 ALA A C 1
ATOM 682 O O . ALA A 1 88 ? -9.474 8.879 -8.869 1.00 86.69 88 ALA A O 1
ATOM 683 N N . VAL A 1 89 ? -9.558 9.169 -6.647 1.00 85.69 89 VAL A N 1
ATOM 684 C CA . VAL A 1 89 ? -8.130 9.486 -6.484 1.00 85.69 89 VAL A CA 1
ATOM 685 C C . VAL A 1 89 ? -7.248 8.345 -6.989 1.00 85.69 89 VAL A C 1
ATOM 687 O O . VAL A 1 89 ? -6.288 8.617 -7.707 1.00 85.69 89 VAL A O 1
ATOM 690 N N . CYS A 1 90 ? -7.569 7.082 -6.698 1.00 83.31 90 CYS A N 1
ATOM 691 C CA . CYS A 1 90 ? -6.825 5.929 -7.211 1.00 83.31 90 CYS A CA 1
ATOM 692 C C . CYS A 1 90 ? -6.889 5.837 -8.740 1.00 83.31 90 CYS A C 1
ATOM 694 O O . CYS A 1 90 ? -5.855 5.637 -9.375 1.00 83.31 90 CYS A O 1
ATOM 696 N N . VAL A 1 91 ? -8.067 6.019 -9.342 1.00 85.06 91 VAL A N 1
ATOM 697 C CA . VAL A 1 91 ? -8.244 5.983 -10.802 1.00 85.06 91 VAL A CA 1
ATOM 698 C C . VAL A 1 91 ? -7.484 7.126 -11.469 1.00 85.06 91 VAL A C 1
ATOM 700 O O . VAL A 1 91 ? -6.694 6.882 -12.379 1.00 85.06 91 VAL A O 1
ATOM 703 N N . PHE A 1 92 ? -7.643 8.359 -10.985 1.00 86.38 92 PHE A N 1
ATOM 704 C CA . PHE A 1 92 ? -6.909 9.511 -11.506 1.00 86.38 92 PHE A CA 1
ATOM 705 C C . PHE A 1 92 ? -5.400 9.357 -11.322 1.00 86.38 92 PHE A C 1
ATOM 707 O O . PHE A 1 92 ? -4.641 9.682 -12.229 1.00 86.38 92 PHE A O 1
ATOM 714 N N . SER A 1 93 ? -4.954 8.797 -10.198 1.00 82.94 93 SER A N 1
ATOM 715 C CA . SER A 1 93 ? -3.536 8.539 -9.937 1.00 82.94 93 SER A CA 1
ATOM 716 C C . SER A 1 93 ? -2.966 7.441 -10.829 1.00 82.94 93 SER A C 1
ATOM 718 O O . SER A 1 93 ? -1.833 7.569 -11.282 1.00 82.94 93 SER A O 1
ATOM 720 N N . ALA A 1 94 ? -3.737 6.394 -11.133 1.00 77.88 94 ALA A N 1
ATOM 721 C CA . ALA A 1 94 ? -3.342 5.355 -12.081 1.00 77.88 94 ALA A CA 1
ATOM 722 C C . ALA A 1 94 ? -3.241 5.919 -13.505 1.00 77.88 94 ALA A C 1
ATOM 724 O O . ALA A 1 94 ? -2.240 5.700 -14.183 1.00 77.88 94 ALA A O 1
ATOM 725 N N . ILE A 1 95 ? -4.224 6.719 -13.930 1.00 81.69 95 ILE A N 1
ATOM 726 C CA . ILE A 1 95 ? -4.187 7.427 -15.217 1.00 81.69 95 ILE A CA 1
ATOM 727 C C . ILE A 1 95 ? -2.976 8.366 -15.265 1.00 81.69 95 ILE A C 1
ATOM 729 O O . ILE A 1 95 ? -2.238 8.361 -16.242 1.00 81.69 95 ILE A O 1
ATOM 733 N N . TRP A 1 96 ? -2.702 9.115 -14.198 1.00 79.81 96 TRP A N 1
ATOM 734 C CA . TRP A 1 96 ? -1.542 10.004 -14.114 1.00 79.81 96 TRP A CA 1
ATOM 735 C C . TRP A 1 96 ? -0.205 9.247 -14.090 1.00 79.81 96 TRP A C 1
ATOM 737 O O . TRP A 1 96 ? 0.766 9.681 -14.704 1.00 79.81 96 TRP A O 1
ATOM 747 N N . ALA A 1 97 ? -0.133 8.097 -13.419 1.00 70.12 97 ALA A N 1
ATOM 748 C CA . ALA A 1 97 ? 1.061 7.255 -13.388 1.00 70.12 97 ALA A CA 1
ATOM 749 C C . ALA A 1 97 ? 1.374 6.635 -14.759 1.00 70.12 97 ALA A C 1
ATOM 751 O O . ALA A 1 97 ? 2.549 6.447 -15.080 1.00 70.12 97 ALA A O 1
ATOM 752 N N . LEU A 1 98 ? 0.340 6.343 -15.553 1.00 71.06 98 LEU A N 1
ATOM 753 C CA . LEU A 1 98 ? 0.464 5.766 -16.892 1.00 71.06 98 LEU A CA 1
ATOM 754 C C . LEU A 1 98 ? 0.659 6.827 -17.987 1.00 71.06 98 LEU A C 1
ATOM 756 O O . LEU A 1 98 ? 1.466 6.612 -18.886 1.00 71.06 98 LEU A O 1
ATOM 760 N N . TYR A 1 99 ? -0.030 7.967 -17.898 1.00 69.88 99 TYR A N 1
ATOM 761 C CA . TYR A 1 99 ? -0.130 8.956 -18.982 1.00 69.88 99 TYR A CA 1
ATOM 762 C C . TYR A 1 99 ? 0.304 10.378 -18.594 1.00 69.88 99 TYR A C 1
ATOM 764 O O . TYR A 1 99 ? 0.641 11.171 -19.464 1.00 69.88 99 TYR A O 1
ATOM 772 N N . GLY A 1 100 ? 0.343 10.727 -17.306 1.00 63.81 100 GLY A N 1
ATOM 773 C CA . GLY A 1 100 ? 0.586 12.102 -16.833 1.00 63.81 100 GLY A CA 1
ATOM 774 C C . GLY A 1 100 ? 2.032 12.601 -16.955 1.00 63.81 100 GLY A C 1
ATOM 775 O O . GLY A 1 100 ? 2.315 13.746 -16.619 1.00 63.81 100 GLY A O 1
ATOM 776 N N . ARG A 1 101 ? 2.966 11.754 -17.406 1.00 60.75 101 ARG A N 1
ATOM 777 C CA . ARG A 1 101 ? 4.379 12.100 -17.660 1.00 60.75 101 ARG A CA 1
ATOM 778 C C . ARG A 1 101 ? 4.903 11.378 -18.914 1.00 60.75 101 ARG A C 1
ATOM 780 O O . ARG A 1 101 ? 5.916 10.687 -18.849 1.00 60.75 101 ARG A O 1
ATOM 787 N N . MET A 1 102 ? 4.213 11.509 -20.049 1.00 55.69 102 MET A N 1
ATOM 788 C CA . MET A 1 102 ? 4.774 11.080 -21.345 1.00 55.69 102 MET A CA 1
ATOM 789 C C . MET A 1 102 ? 5.953 11.967 -21.792 1.00 55.69 102 MET A C 1
ATOM 791 O O . MET A 1 102 ? 6.790 11.521 -22.568 1.00 55.69 102 MET A O 1
ATOM 795 N N . ASP A 1 103 ? 6.064 13.171 -21.225 1.00 56.50 103 ASP A N 1
ATOM 796 C CA . ASP A 1 103 ? 7.013 14.207 -21.655 1.00 56.50 103 ASP A CA 1
ATOM 797 C C . ASP A 1 103 ? 8.255 14.296 -20.747 1.00 56.50 103 ASP A C 1
ATOM 799 O O . ASP A 1 103 ? 9.217 14.996 -21.050 1.00 56.50 103 ASP A O 1
ATOM 803 N N . GLY A 1 104 ? 8.239 13.623 -19.593 1.00 57.41 104 GLY A N 1
ATOM 804 C CA . GLY A 1 104 ? 9.341 13.679 -18.637 1.00 57.41 104 GLY A CA 1
ATOM 805 C C . GLY A 1 104 ? 10.308 12.537 -18.877 1.00 57.41 104 GLY A C 1
ATOM 806 O O . GLY A 1 104 ? 9.998 11.468 -18.374 1.00 57.41 104 GLY A O 1
ATOM 807 N N . GLU A 1 105 ? 11.393 12.775 -19.630 1.00 55.66 105 GLU A N 1
ATOM 808 C CA . GLU A 1 105 ? 12.729 12.115 -19.733 1.00 55.66 105 GLU A CA 1
ATOM 809 C C . GLU A 1 105 ? 12.933 10.605 -19.411 1.00 55.66 105 GLU A C 1
ATOM 811 O O . GLU A 1 105 ? 14.042 10.096 -19.516 1.00 55.66 105 GLU A O 1
ATOM 816 N N . PHE A 1 106 ? 11.903 9.835 -19.070 1.00 51.97 106 PHE A N 1
ATOM 817 C CA . PHE A 1 106 ? 11.939 8.431 -18.643 1.00 51.97 106 PHE A CA 1
ATOM 818 C C . PHE A 1 106 ? 11.607 7.459 -19.786 1.00 51.97 106 PHE A C 1
ATOM 820 O O . PHE A 1 106 ? 11.265 6.299 -19.528 1.00 51.97 106 PHE A O 1
ATOM 827 N N . GLY A 1 107 ? 11.671 7.945 -21.028 1.00 56.34 107 GLY A N 1
ATOM 828 C CA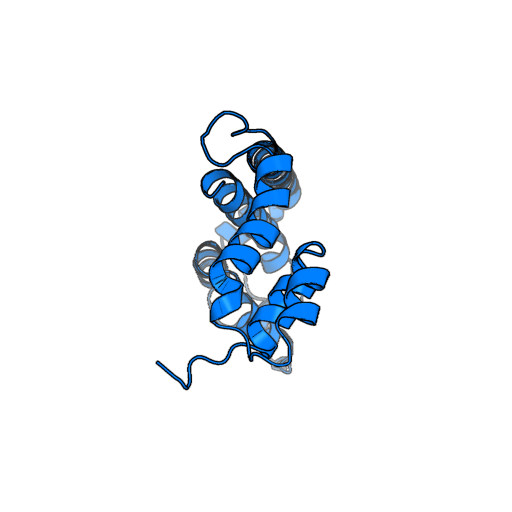 . GLY A 1 107 ? 11.435 7.179 -22.247 1.00 56.34 107 GLY A CA 1
ATOM 829 C C . GLY A 1 107 ? 9.981 6.732 -22.446 1.00 56.34 107 GLY A C 1
ATOM 830 O O . GLY A 1 107 ? 9.219 6.503 -21.497 1.00 56.34 107 GLY A O 1
ATOM 831 N N . ASN A 1 108 ? 9.595 6.593 -23.712 1.00 67.06 108 ASN A N 1
ATOM 832 C CA . ASN A 1 108 ? 8.338 5.990 -24.146 1.00 67.06 108 ASN A CA 1
ATOM 833 C C . ASN A 1 108 ? 8.251 4.530 -23.639 1.00 67.06 108 ASN A C 1
ATOM 835 O O . ASN A 1 108 ? 9.260 3.915 -23.292 1.00 67.06 108 ASN A O 1
ATOM 839 N N . ILE A 1 109 ? 7.060 3.926 -23.615 1.00 65.12 109 ILE A N 1
ATOM 840 C CA . ILE A 1 109 ? 6.875 2.496 -23.288 1.00 65.12 109 ILE A CA 1
ATOM 841 C C . ILE A 1 109 ? 7.809 1.607 -24.125 1.00 65.12 109 ILE A C 1
ATOM 843 O O . ILE A 1 109 ? 8.334 0.615 -23.622 1.00 65.12 109 ILE A O 1
ATOM 847 N N . THR A 1 110 ? 8.081 2.012 -25.364 1.00 67.88 110 THR A N 1
ATOM 848 C CA . THR A 1 110 ? 9.054 1.381 -26.260 1.00 67.88 110 THR A CA 1
ATOM 849 C C . THR A 1 110 ? 10.486 1.447 -25.725 1.00 67.88 110 THR A C 1
ATOM 851 O O . THR A 1 110 ? 11.172 0.428 -25.711 1.00 67.88 110 THR A O 1
ATOM 854 N N . ASP A 1 111 ? 10.917 2.600 -25.211 1.00 67.31 111 ASP A N 1
ATOM 855 C CA . ASP A 1 111 ? 12.265 2.786 -24.656 1.00 67.31 111 ASP A CA 1
ATOM 856 C C . ASP A 1 111 ? 12.436 1.959 -23.377 1.00 67.31 111 ASP A C 1
ATOM 858 O O . ASP A 1 111 ? 13.464 1.322 -23.162 1.00 67.31 111 ASP A O 1
ATOM 862 N N . ARG A 1 112 ? 11.380 1.871 -22.558 1.00 67.62 112 ARG A N 1
ATOM 863 C CA . ARG A 1 112 ? 11.359 1.029 -21.350 1.00 67.62 112 ARG A CA 1
ATOM 864 C C . ARG A 1 112 ? 11.395 -0.462 -21.676 1.00 67.62 112 ARG A C 1
ATOM 866 O O . ARG A 1 112 ? 12.029 -1.228 -20.953 1.00 67.62 112 ARG A O 1
ATOM 873 N N . TRP A 1 113 ? 10.742 -0.871 -22.762 1.00 70.88 113 TRP A N 1
ATOM 874 C CA . TRP A 1 113 ? 10.784 -2.248 -23.256 1.00 70.88 113 TRP A CA 1
ATOM 875 C C . TRP A 1 113 ? 12.167 -2.627 -23.802 1.00 70.88 113 TRP A C 1
ATOM 877 O O . TRP A 1 113 ? 12.600 -3.769 -23.661 1.00 70.88 113 TRP A O 1
ATOM 887 N N . GLN A 1 114 ? 12.886 -1.665 -24.383 1.00 71.31 114 GLN A N 1
ATOM 888 C CA . GLN A 1 114 ? 14.234 -1.857 -24.924 1.00 71.31 114 GLN A CA 1
ATOM 889 C C . GLN A 1 114 ? 15.345 -1.714 -23.875 1.00 71.31 114 GLN A C 1
ATOM 891 O O . GLN A 1 114 ? 16.418 -2.295 -24.043 1.00 71.31 114 GLN A O 1
ATOM 896 N N . PHE A 1 115 ? 15.081 -1.013 -22.771 1.00 75.75 115 PHE A N 1
ATOM 897 C CA . PHE A 1 115 ? 16.056 -0.765 -21.713 1.00 75.75 115 PHE A CA 1
ATOM 898 C C . PHE A 1 115 ? 16.535 -2.044 -21.014 1.00 75.75 115 PHE A C 1
ATOM 900 O O . PHE A 1 115 ? 17.734 -2.230 -20.831 1.00 75.75 115 PHE A O 1
ATOM 907 N N . LEU A 1 116 ? 15.625 -2.955 -20.646 1.00 73.75 116 LEU A N 1
ATOM 908 C CA . LEU A 1 116 ? 15.991 -4.173 -19.907 1.00 73.75 116 LEU A CA 1
ATOM 909 C C . LEU A 1 116 ? 16.890 -5.127 -20.726 1.00 73.75 116 LEU A C 1
ATOM 911 O O . LEU A 1 116 ? 17.932 -5.544 -20.214 1.00 73.75 116 LEU A O 1
ATOM 915 N N . PRO A 1 117 ? 16.555 -5.451 -21.995 1.00 79.81 117 PRO A N 1
ATOM 916 C CA . PRO A 1 117 ? 17.431 -6.246 -22.855 1.00 79.81 117 PRO A CA 1
ATOM 917 C C . PRO A 1 117 ? 18.788 -5.577 -23.113 1.00 79.81 117 PRO A C 1
ATOM 919 O O . PRO A 1 117 ? 19.809 -6.266 -23.173 1.00 79.81 117 PRO A O 1
ATOM 922 N N . TRP A 1 118 ? 18.804 -4.248 -23.261 1.00 80.94 118 TRP A N 1
ATOM 923 C CA . TRP A 1 118 ? 20.024 -3.468 -23.467 1.00 80.94 118 TRP A CA 1
ATOM 924 C C . TRP A 1 118 ? 20.939 -3.520 -22.237 1.00 80.94 118 TRP A C 1
ATOM 926 O O . TRP A 1 118 ? 22.091 -3.925 -22.364 1.00 80.94 118 TRP A O 1
ATOM 936 N N . LEU A 1 119 ? 20.398 -3.258 -21.044 1.00 78.25 119 LEU A N 1
ATOM 937 C CA . LEU A 1 119 ? 21.129 -3.287 -19.775 1.00 78.25 119 LEU A CA 1
ATOM 938 C C . LEU A 1 119 ? 21.733 -4.669 -19.479 1.00 78.25 119 LEU A C 1
ATOM 940 O O . LEU A 1 119 ? 22.897 -4.773 -19.093 1.00 78.25 119 LEU A O 1
ATOM 944 N N . ILE A 1 120 ? 20.961 -5.743 -19.685 1.00 79.44 120 ILE A N 1
ATOM 945 C CA . ILE A 1 120 ? 21.467 -7.119 -19.549 1.00 79.44 120 ILE A CA 1
ATOM 946 C C . ILE A 1 120 ? 22.564 -7.375 -20.588 1.00 79.44 120 ILE A C 1
ATOM 948 O O . ILE A 1 120 ? 23.570 -8.000 -20.271 1.00 79.44 120 ILE A O 1
ATOM 952 N N . GLY A 1 121 ? 22.388 -6.868 -21.812 1.00 79.25 121 GLY A N 1
ATOM 953 C CA . GLY A 1 121 ? 23.359 -6.947 -22.898 1.00 79.25 121 GLY A CA 1
ATOM 954 C C . GLY A 1 121 ? 24.717 -6.333 -22.567 1.00 79.25 121 GLY A C 1
ATOM 955 O O . GLY A 1 121 ? 25.733 -6.990 -22.777 1.00 79.25 121 GLY A O 1
ATOM 956 N N . GLU A 1 122 ? 24.734 -5.113 -22.031 1.00 82.38 122 GLU A N 1
ATOM 957 C CA . GLU A 1 122 ? 25.969 -4.419 -21.638 1.00 82.38 122 GLU A CA 1
ATOM 958 C C . GLU A 1 122 ? 26.711 -5.131 -20.502 1.00 82.38 122 GLU A C 1
ATOM 960 O O . GLU A 1 122 ? 27.935 -5.071 -20.416 1.00 82.38 122 GLU A O 1
ATOM 965 N N . ASN A 1 123 ? 25.982 -5.860 -19.656 1.00 78.31 123 ASN A N 1
ATOM 966 C CA . ASN A 1 123 ? 26.540 -6.549 -18.499 1.00 78.31 123 ASN A CA 1
ATOM 967 C C . ASN A 1 123 ? 26.767 -8.054 -18.721 1.00 78.31 123 ASN A C 1
ATOM 969 O O . ASN A 1 123 ? 27.136 -8.754 -17.779 1.00 78.31 123 ASN A O 1
ATOM 973 N N . LEU A 1 124 ? 26.617 -8.572 -19.950 1.00 79.38 124 LEU A N 1
ATOM 974 C CA . LEU A 1 124 ? 26.824 -9.998 -20.268 1.00 79.38 124 LEU A CA 1
ATOM 975 C C . LEU A 1 124 ? 28.220 -10.516 -19.891 1.00 79.38 124 LEU A C 1
ATOM 977 O O . LEU A 1 124 ? 28.388 -11.712 -19.680 1.00 79.38 124 LEU A O 1
ATOM 981 N N . GLN A 1 125 ? 29.209 -9.629 -19.780 1.00 77.25 125 GLN A N 1
ATOM 982 C CA . GLN A 1 125 ? 30.557 -9.957 -19.308 1.00 77.25 125 GLN A CA 1
ATOM 983 C C . GLN A 1 125 ? 30.603 -10.466 -17.857 1.00 77.25 125 GLN A C 1
ATOM 985 O O . GLN A 1 125 ? 31.525 -11.193 -17.505 1.00 77.25 125 GLN A O 1
ATOM 990 N N . ASN A 1 126 ? 29.596 -10.134 -17.041 1.00 75.81 126 ASN A N 1
ATOM 991 C CA . ASN A 1 126 ? 29.475 -10.574 -15.648 1.00 75.81 126 ASN A CA 1
ATOM 992 C C . ASN A 1 126 ? 28.780 -11.944 -15.520 1.00 75.81 126 ASN A C 1
ATOM 994 O O . ASN A 1 126 ? 28.543 -12.419 -14.410 1.00 75.81 126 ASN A O 1
ATOM 998 N N . VAL A 1 127 ? 28.390 -12.557 -16.641 1.00 77.38 127 VAL A N 1
ATOM 999 C CA . VAL A 1 127 ? 27.723 -13.863 -16.691 1.00 77.38 127 VAL A CA 1
ATOM 1000 C C . VAL A 1 127 ? 28.764 -14.956 -16.907 1.00 77.38 127 VAL A C 1
ATOM 1002 O O . VAL A 1 127 ? 29.726 -14.782 -17.657 1.00 77.38 127 VAL A O 1
ATOM 1005 N N . GLU A 1 128 ? 28.556 -16.117 -16.291 1.00 79.94 128 GLU A N 1
ATOM 1006 C CA . GLU A 1 128 ? 29.388 -17.300 -16.505 1.00 79.94 128 GLU A CA 1
ATOM 1007 C C . GLU A 1 128 ? 29.591 -17.582 -18.009 1.00 79.94 128 GLU A C 1
ATOM 1009 O O . GLU A 1 128 ? 28.622 -17.715 -18.764 1.00 79.94 128 GLU A O 1
ATOM 1014 N N . LYS A 1 129 ? 30.851 -17.723 -18.456 1.00 79.50 129 LYS A N 1
ATOM 1015 C CA . LYS A 1 129 ? 31.217 -17.848 -19.886 1.00 79.50 129 LYS A CA 1
ATOM 1016 C C . LYS A 1 129 ? 30.451 -18.953 -20.623 1.00 79.50 129 LYS A C 1
ATOM 1018 O O . LYS A 1 129 ? 30.158 -18.804 -21.807 1.00 79.50 129 LYS A O 1
ATOM 1023 N N . SER A 1 130 ? 30.092 -20.037 -19.930 1.00 85.38 130 SER A N 1
ATOM 1024 C CA . SER A 1 130 ? 29.337 -21.159 -20.502 1.00 85.38 130 SER A CA 1
ATOM 1025 C C . SER A 1 130 ? 27.850 -20.841 -20.757 1.00 85.38 130 SER A C 1
ATOM 1027 O O . SER A 1 130 ? 27.198 -21.530 -21.543 1.00 85.38 130 SER A O 1
ATOM 1029 N N . LYS A 1 131 ? 27.302 -19.794 -20.118 1.00 83.81 131 LYS A N 1
ATOM 1030 C CA . LYS A 1 131 ? 25.868 -19.442 -20.097 1.00 83.81 131 LYS A CA 1
ATOM 1031 C C . LYS A 1 131 ? 25.535 -18.111 -20.771 1.00 83.81 131 LYS A C 1
ATOM 1033 O O . LYS A 1 131 ? 24.355 -17.823 -20.974 1.00 83.81 131 LYS A O 1
ATOM 1038 N N . VAL A 1 132 ? 26.539 -17.346 -21.207 1.00 81.75 132 VAL A N 1
ATOM 1039 C CA . VAL A 1 132 ? 26.371 -16.062 -21.919 1.00 81.75 132 VAL A CA 1
ATOM 1040 C C . VAL A 1 132 ? 25.409 -16.178 -23.107 1.00 81.75 132 VAL A C 1
ATOM 1042 O O . VAL A 1 132 ? 24.537 -15.328 -23.275 1.00 81.75 132 VAL A O 1
ATOM 1045 N N . GLY A 1 133 ? 25.509 -17.245 -23.909 1.00 82.38 133 GLY A N 1
ATOM 1046 C CA . GLY A 1 133 ? 24.625 -17.451 -25.065 1.00 82.38 133 GLY A CA 1
ATOM 1047 C C . GLY A 1 133 ? 23.147 -17.594 -24.684 1.00 82.38 133 GLY A C 1
ATOM 1048 O O . GLY A 1 133 ? 22.275 -17.051 -25.360 1.00 82.38 133 GLY A O 1
ATOM 1049 N N . VAL A 1 134 ? 22.867 -18.258 -23.558 1.00 83.62 134 VAL A N 1
ATOM 1050 C CA . VAL A 1 134 ? 21.505 -18.455 -23.041 1.00 83.62 134 VAL A CA 1
ATOM 1051 C C . VAL A 1 134 ? 20.943 -17.135 -22.514 1.00 83.62 134 VAL A C 1
ATOM 1053 O O . VAL A 1 134 ? 19.832 -16.753 -22.875 1.00 83.62 134 VAL A O 1
ATOM 1056 N N . VAL A 1 135 ? 21.722 -16.392 -21.722 1.00 82.25 135 VAL A N 1
ATOM 1057 C CA . VAL A 1 135 ? 21.298 -15.086 -21.185 1.00 82.25 135 VAL A CA 1
ATOM 1058 C C . VAL A 1 135 ? 21.117 -14.051 -22.303 1.00 82.25 135 VAL A C 1
ATOM 1060 O O . VAL A 1 135 ? 20.148 -13.295 -22.290 1.00 82.25 135 VAL A O 1
ATOM 1063 N N . SER A 1 136 ? 21.974 -14.069 -23.328 1.00 84.31 136 SER A N 1
ATOM 1064 C CA . SER A 1 136 ? 21.873 -13.194 -24.506 1.00 84.31 136 SER A CA 1
ATOM 1065 C C . SER A 1 136 ? 20.605 -13.436 -25.335 1.00 84.31 136 SER A C 1
ATOM 1067 O O . SER A 1 136 ? 20.050 -12.496 -25.907 1.00 84.31 136 SER A O 1
ATOM 1069 N N . TYR A 1 137 ? 20.107 -14.675 -25.373 1.00 85.50 137 TYR A N 1
ATOM 1070 C CA . TYR A 1 137 ? 18.832 -14.996 -26.014 1.00 85.50 137 TYR A CA 1
ATOM 1071 C C . TYR A 1 137 ? 17.637 -14.610 -25.131 1.00 85.50 137 TYR A C 1
ATOM 1073 O O . TYR A 1 137 ? 16.683 -13.988 -25.597 1.00 85.50 137 TYR A O 1
ATOM 1081 N N . LEU A 1 138 ? 17.704 -14.922 -23.834 1.00 85.12 138 LEU A N 1
ATOM 1082 C CA . LEU A 1 138 ? 16.600 -14.698 -22.898 1.00 85.12 138 LEU A CA 1
ATOM 1083 C C . LEU A 1 138 ? 16.401 -13.227 -22.510 1.00 85.12 138 LEU A C 1
ATOM 1085 O O . LEU A 1 138 ? 15.306 -12.875 -22.078 1.00 85.12 138 LEU A O 1
ATOM 1089 N N . ARG A 1 139 ? 17.398 -12.351 -22.702 1.00 80.94 139 ARG A N 1
ATOM 1090 C CA . ARG A 1 139 ? 17.318 -10.915 -22.358 1.00 80.94 139 ARG A CA 1
ATOM 1091 C C . ARG A 1 139 ? 16.139 -10.171 -22.992 1.00 80.94 139 ARG A C 1
ATOM 1093 O O . ARG A 1 139 ? 15.714 -9.164 -22.443 1.00 80.94 139 ARG A O 1
ATOM 1100 N N . PHE A 1 140 ? 15.603 -10.655 -24.116 1.00 81.06 140 PHE A N 1
ATOM 1101 C CA . PHE A 1 140 ? 14.454 -10.050 -24.807 1.00 81.06 140 PHE A CA 1
ATOM 1102 C C . PHE A 1 140 ? 13.096 -10.392 -24.178 1.00 81.06 140 PHE A C 1
ATOM 1104 O O . PHE A 1 140 ? 12.087 -9.786 -24.532 1.00 81.06 140 PHE A O 1
ATOM 1111 N N . ILE A 1 141 ? 13.060 -11.342 -23.240 1.00 80.81 141 ILE A N 1
ATOM 1112 C CA . ILE A 1 141 ? 11.876 -11.685 -22.452 1.00 80.81 141 ILE A CA 1
ATOM 1113 C C . ILE A 1 141 ? 12.095 -11.088 -21.055 1.00 80.81 141 ILE A C 1
ATOM 1115 O O . ILE A 1 141 ? 12.843 -11.676 -20.281 1.00 80.81 141 ILE A O 1
ATOM 1119 N N . PRO A 1 142 ? 11.475 -9.950 -20.690 1.00 68.75 142 PRO A N 1
ATOM 1120 C CA . PRO A 1 142 ? 11.950 -9.095 -19.595 1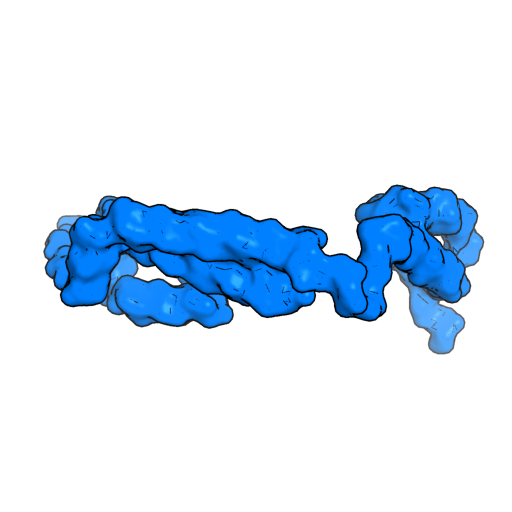.00 68.75 142 PRO A CA 1
ATOM 1121 C C . PRO A 1 142 ? 12.230 -9.828 -18.274 1.00 68.75 142 PRO A C 1
ATOM 1123 O O . PRO A 1 142 ? 13.358 -9.864 -17.788 1.00 68.75 142 PRO A O 1
ATOM 1126 N N . VAL A 1 143 ? 11.206 -10.474 -17.711 1.00 72.06 143 VAL A N 1
ATOM 1127 C CA . VAL A 1 143 ? 11.305 -11.159 -16.413 1.00 72.06 143 VAL A CA 1
ATOM 1128 C C . VAL A 1 143 ? 12.216 -12.387 -16.500 1.00 72.06 143 VAL A C 1
ATOM 1130 O O . VAL A 1 143 ? 12.989 -12.651 -15.586 1.00 72.06 143 VAL A O 1
ATOM 1133 N N . VAL A 1 144 ? 12.170 -13.116 -17.614 1.00 78.19 144 VAL A N 1
ATOM 1134 C CA . VAL A 1 144 ? 12.935 -14.357 -17.804 1.00 78.19 144 VAL A CA 1
ATOM 1135 C C . VAL A 1 144 ? 14.421 -14.064 -18.024 1.00 78.19 144 VAL A C 1
ATOM 1137 O O . VAL A 1 144 ? 15.273 -14.731 -17.444 1.00 78.19 144 VAL A O 1
ATOM 1140 N N . GLY A 1 145 ? 14.739 -13.042 -18.814 1.00 76.81 145 GLY A N 1
ATOM 1141 C CA . GLY A 1 145 ? 16.096 -12.586 -19.086 1.00 76.81 145 GLY A CA 1
ATOM 1142 C C . GLY A 1 145 ? 16.790 -12.037 -17.850 1.00 76.81 145 GLY A C 1
ATOM 1143 O O . GLY A 1 145 ? 17.947 -12.375 -17.609 1.00 76.81 145 GLY A O 1
ATOM 1144 N N . LEU A 1 146 ? 16.078 -11.255 -17.032 1.00 74.69 146 LEU A N 1
ATOM 1145 C CA . LEU A 1 146 ? 16.615 -10.744 -15.771 1.00 74.69 146 LEU A CA 1
ATOM 1146 C C . LEU A 1 146 ? 16.889 -11.878 -14.777 1.00 74.69 146 LEU A C 1
ATOM 1148 O O . LEU A 1 146 ? 17.959 -11.924 -14.178 1.00 74.69 146 LEU A O 1
ATOM 1152 N N . VAL A 1 147 ? 15.953 -12.820 -14.634 1.00 75.38 147 VAL A N 1
ATOM 1153 C CA . VAL A 1 147 ? 16.135 -13.995 -13.771 1.00 75.38 147 VAL A CA 1
ATOM 1154 C C . VAL A 1 147 ? 17.315 -14.845 -14.246 1.00 75.38 147 VAL A C 1
ATOM 1156 O O . VAL A 1 147 ? 18.155 -15.214 -13.433 1.00 75.38 147 VAL A O 1
ATOM 1159 N N . ALA A 1 148 ? 17.435 -15.105 -15.550 1.00 78.69 148 ALA A N 1
ATOM 1160 C CA . ALA A 1 148 ? 18.563 -15.851 -16.105 1.00 78.69 148 ALA A CA 1
ATOM 1161 C C . ALA A 1 148 ? 19.905 -15.133 -15.877 1.00 78.69 148 ALA A C 1
ATOM 1163 O O . ALA A 1 148 ? 20.872 -15.769 -15.469 1.00 78.69 148 ALA A O 1
ATOM 1164 N N . TYR A 1 149 ? 19.964 -13.815 -16.087 1.00 74.12 149 TYR A N 1
ATOM 1165 C CA . TYR A 1 149 ? 21.156 -13.010 -15.811 1.00 74.12 149 TYR A CA 1
ATOM 1166 C C . TYR A 1 149 ? 21.585 -13.100 -14.339 1.00 74.12 149 TYR A C 1
ATOM 1168 O O . TYR A 1 149 ? 22.753 -13.349 -14.061 1.00 74.12 149 TYR A O 1
ATOM 1176 N N . LEU A 1 150 ? 20.644 -12.959 -13.399 1.00 81.38 150 LEU A N 1
ATOM 1177 C CA . LEU A 1 150 ? 20.929 -13.023 -11.961 1.00 81.38 150 LEU A CA 1
ATOM 1178 C C . LEU A 1 150 ? 21.350 -14.423 -11.498 1.00 81.38 150 LEU A C 1
ATOM 1180 O O . LEU A 1 150 ? 22.214 -14.543 -10.636 1.00 81.38 150 LEU A O 1
ATOM 1184 N N . LEU A 1 151 ? 20.761 -15.477 -12.067 1.00 77.06 151 LEU A N 1
ATOM 1185 C CA . LEU A 1 151 ? 21.092 -16.865 -11.728 1.00 77.06 151 LEU A CA 1
ATOM 1186 C C . LEU A 1 151 ? 22.479 -17.292 -12.223 1.00 77.06 151 LEU A C 1
ATOM 1188 O O . LEU A 1 151 ? 23.108 -18.134 -11.591 1.00 77.06 151 LEU A O 1
ATOM 1192 N N . PHE A 1 152 ? 22.942 -16.733 -13.342 1.00 79.56 152 PHE A N 1
ATOM 1193 C CA . PHE A 1 152 ? 24.241 -17.055 -13.946 1.00 79.56 152 PHE A CA 1
ATOM 1194 C C . PHE A 1 152 ? 25.286 -15.957 -13.743 1.00 79.56 152 PHE A C 1
ATOM 1196 O O . PHE A 1 152 ? 26.307 -15.932 -14.435 1.00 79.56 152 PHE A O 1
ATOM 1203 N N . LEU A 1 153 ? 25.027 -15.045 -12.808 1.00 79.62 153 LEU A N 1
ATOM 1204 C CA . LEU A 1 153 ? 25.952 -13.996 -12.425 1.00 79.62 153 LEU A CA 1
ATOM 1205 C C . LEU A 1 153 ? 27.190 -14.632 -11.781 1.00 79.62 153 LEU A C 1
ATOM 1207 O O . LEU A 1 153 ? 27.079 -15.338 -10.780 1.00 79.62 153 LEU A O 1
ATOM 1211 N N . ASN A 1 154 ? 28.369 -14.367 -12.336 1.00 71.38 154 ASN A N 1
ATOM 1212 C CA . ASN A 1 154 ? 29.635 -14.828 -11.784 1.00 71.38 154 ASN A CA 1
ATOM 1213 C C . ASN A 1 154 ? 30.566 -13.634 -11.558 1.00 71.38 154 ASN A C 1
ATOM 1215 O O . ASN A 1 154 ? 31.350 -13.256 -12.423 1.00 71.38 154 ASN A O 1
ATOM 1219 N N . LEU A 1 155 ? 30.446 -13.036 -10.372 1.00 65.69 155 LEU A N 1
ATOM 1220 C CA . LEU A 1 155 ? 31.308 -11.947 -9.902 1.00 65.69 155 LEU A CA 1
ATOM 1221 C C . LEU A 1 155 ? 32.607 -12.459 -9.254 1.00 65.69 155 LEU A C 1
ATOM 1223 O O . LEU A 1 155 ? 33.385 -11.651 -8.762 1.00 65.69 155 LEU A O 1
ATOM 1227 N N . ALA A 1 156 ? 32.823 -13.779 -9.199 1.00 56.41 156 ALA A N 1
ATOM 1228 C CA . ALA A 1 156 ? 33.900 -14.380 -8.412 1.00 56.41 156 ALA A CA 1
ATOM 1229 C C . ALA A 1 156 ? 35.301 -14.247 -9.041 1.00 56.41 156 ALA A C 1
ATOM 1231 O O . ALA A 1 156 ? 36.276 -14.573 -8.373 1.00 56.41 156 ALA A O 1
ATOM 1232 N N . ASP A 1 157 ? 35.400 -13.736 -10.273 1.00 52.94 157 ASP A N 1
ATOM 1233 C CA . ASP A 1 157 ? 36.663 -13.526 -10.994 1.00 52.94 157 ASP A CA 1
ATOM 1234 C C . ASP A 1 157 ? 36.895 -12.037 -11.352 1.00 52.94 157 ASP A C 1
ATOM 1236 O O . ASP A 1 157 ? 37.293 -11.719 -12.478 1.00 52.94 157 ASP A O 1
ATOM 1240 N N . GLN A 1 158 ? 36.621 -11.115 -10.419 1.00 44.25 158 GLN A N 1
ATOM 1241 C CA . GLN A 1 158 ? 37.218 -9.766 -10.427 1.00 44.25 158 GLN A CA 1
ATOM 1242 C C . GLN A 1 158 ? 38.289 -9.639 -9.348 1.00 44.25 158 GLN A C 1
ATOM 1244 O O . GLN A 1 158 ? 38.006 -10.024 -8.192 1.00 44.25 158 GLN A O 1
#